Protein AF-A0A2H6J1E0-F1 (afdb_monomer)

Solvent-accessible surface area (backbone atoms only — not comparable to full-atom values): 5159 Å² total; per-residue (Å²): 134,93,65,56,73,65,60,51,50,52,52,53,51,51,53,54,49,53,54,49,57,38,40,74,74,64,39,67,47,77,44,86,68,49,27,35,41,32,67,43,81,41,71,67,46,80,44,58,42,94,88,78,64,49,78,41,83,39,73,61,45,81,42,85,43,79,44,73,25,69,60,42,51,50,56,57,52,52,53,54,55,54,53,65,76,75,107

Foldseek 3Di:
DPDDPVVVVVVVVVVVVVCVVCQVVQHKDADPQFWIKGKDKDDKDWDADPVPRDIDIDHIDIDIDTDGDPNRVCVVVVVVVVVVVVD

pLDDT: mean 92.45, std 9.9, range [54.41, 98.38]

Radius of gyration: 19.56 Å; Cα contacts (8 Å, |Δi|>4): 93; chains: 1; bounding box: 40×44×49 Å

Secondary structure (DSSP, 8-state):
----HHHHHHHHHHHHHHHHHHHHTT--EEETTTEEEEEEEE--EEEE-TTT--EEEE--EEEEEEEE-HHHHHHHHHHHHHHHH--

Nearest PDB structures (foldseek):
  4qju-assembly1_B  TM=9.251E-01  e=8.796E-07  Staphylococcus aureus subsp. aureus Mu50
  1p78-assembly1_B  TM=8.856E-01  e=1.188E-06  Anabaena sp.
  3rhi-assembly1_A  TM=8.204E-01  e=9.341E-07  Bacillus anthracis str. Sterne
  5lvt-assembly2_B  TM=8.376E-01  e=1.922E-06  Lactococcus lactis subsp. lactis Il1403
  1owf-assembly1_B  TM=8.238E-01  e=3.054E-05  Escherichia coli

Mean predicted aligned error: 6.09 Å

Structure (mmCIF, N/CA/C/O backbone):
data_AF-A0A2H6J1E0-F1
#
_entry.id   AF-A0A2H6J1E0-F1
#
loop_
_atom_site.group_PDB
_atom_site.id
_atom_site.type_symbol
_atom_site.label_atom_id
_atom_site.label_alt_id
_atom_site.label_comp_id
_atom_site.label_asym_id
_atom_site.label_entity_id
_atom_site.label_seq_id
_atom_site.pdbx_PDB_ins_code
_atom_site.Cartn_x
_atom_site.Cartn_y
_atom_site.Cartn_z
_atom_site.occupancy
_atom_site.B_iso_or_equiv
_atom_site.auth_seq_id
_atom_site.auth_comp_id
_atom_site.auth_asym_id
_atom_site.auth_atom_id
_atom_site.pdbx_PDB_model_num
ATOM 1 N N . MET A 1 1 ? 14.674 5.146 -22.228 1.00 54.41 1 MET A N 1
ATOM 2 C CA . MET A 1 1 ? 13.689 4.127 -22.641 1.00 54.41 1 MET A CA 1
ATOM 3 C C . MET A 1 1 ? 12.671 4.818 -23.531 1.00 54.41 1 MET A C 1
ATOM 5 O O . MET A 1 1 ? 11.907 5.625 -23.024 1.00 54.41 1 MET A O 1
ATOM 9 N N . GLY A 1 2 ? 12.750 4.621 -24.847 1.00 67.56 2 GLY A N 1
ATOM 10 C CA . GLY A 1 2 ? 11.840 5.243 -25.815 1.00 67.56 2 GLY A CA 1
ATOM 11 C C . GLY A 1 2 ? 10.675 4.318 -26.143 1.00 67.56 2 GLY A C 1
ATOM 12 O O . GLY A 1 2 ? 10.567 3.880 -27.280 1.00 67.56 2 GLY A O 1
ATOM 13 N N . LEU A 1 3 ? 9.869 3.960 -25.139 1.00 78.44 3 LEU A N 1
ATOM 14 C CA . LEU A 1 3 ? 8.634 3.212 -25.371 1.00 78.44 3 LEU A CA 1
ATOM 15 C C . LEU A 1 3 ? 7.523 4.190 -25.777 1.00 78.44 3 LEU A C 1
ATOM 17 O O . LEU A 1 3 ? 7.428 5.274 -25.186 1.00 78.44 3 LEU A O 1
ATOM 21 N N . PRO A 1 4 ? 6.662 3.824 -26.739 1.00 89.31 4 PRO A N 1
ATOM 22 C CA . PRO A 1 4 ? 5.410 4.520 -26.986 1.00 89.31 4 PRO A CA 1
ATOM 23 C C . PRO A 1 4 ? 4.616 4.742 -25.689 1.00 89.31 4 PRO A C 1
ATOM 25 O O . PRO A 1 4 ? 4.662 3.949 -24.742 1.00 89.31 4 PRO A O 1
ATOM 28 N N . ARG A 1 5 ? 3.889 5.861 -25.614 1.00 86.06 5 ARG A N 1
ATOM 29 C CA . ARG A 1 5 ? 3.177 6.271 -24.391 1.00 86.06 5 ARG A CA 1
ATOM 30 C C . ARG A 1 5 ? 2.131 5.242 -23.947 1.00 86.06 5 ARG A C 1
ATOM 32 O O . ARG A 1 5 ? 1.956 5.046 -22.749 1.00 86.06 5 ARG A O 1
ATOM 39 N N . ASN A 1 6 ? 1.452 4.607 -24.899 1.00 90.81 6 ASN A N 1
ATOM 40 C CA . ASN A 1 6 ? 0.500 3.523 -24.655 1.00 90.81 6 ASN A CA 1
ATOM 41 C C . ASN A 1 6 ? 1.194 2.291 -24.062 1.00 90.81 6 ASN A C 1
ATOM 43 O O . ASN A 1 6 ? 0.781 1.833 -23.005 1.00 90.81 6 ASN A O 1
ATOM 47 N N . GLU A 1 7 ? 2.299 1.836 -24.656 1.00 91.38 7 GLU A N 1
ATOM 48 C CA . GLU A 1 7 ? 3.055 0.680 -24.150 1.00 91.38 7 GLU A CA 1
ATOM 49 C C . GLU A 1 7 ? 3.600 0.929 -22.738 1.00 91.38 7 GLU A C 1
ATOM 51 O O . GLU A 1 7 ? 3.568 0.056 -21.874 1.00 91.38 7 GLU A O 1
ATOM 56 N N . SER A 1 8 ? 4.045 2.157 -22.464 1.00 93.62 8 SER A N 1
ATOM 57 C CA . SER A 1 8 ? 4.486 2.550 -21.122 1.00 93.62 8 SER A CA 1
ATOM 58 C C . SER A 1 8 ? 3.345 2.491 -20.101 1.00 93.62 8 SER A C 1
ATOM 60 O O . SER A 1 8 ? 3.558 2.067 -18.966 1.00 93.62 8 SER A O 1
ATOM 62 N N . ALA A 1 9 ? 2.137 2.911 -20.488 1.00 92.81 9 ALA A N 1
ATOM 63 C CA . ALA A 1 9 ? 0.962 2.856 -19.623 1.00 92.81 9 ALA A CA 1
ATOM 64 C C . ALA A 1 9 ? 0.519 1.409 -19.364 1.00 92.81 9 ALA A C 1
ATOM 66 O O . ALA A 1 9 ? 0.261 1.048 -18.218 1.00 92.81 9 ALA A O 1
ATOM 67 N N . GLU A 1 10 ? 0.503 0.572 -20.403 1.00 95.62 10 GLU A N 1
ATOM 68 C CA . GLU A 1 10 ? 0.188 -0.857 -20.296 1.00 95.62 10 GLU A CA 1
ATOM 69 C C . GLU A 1 10 ? 1.167 -1.585 -19.372 1.00 95.62 10 GLU A C 1
ATOM 71 O O . GLU A 1 10 ? 0.753 -2.389 -18.537 1.00 95.62 10 GLU A O 1
ATOM 76 N N . LEU A 1 11 ? 2.460 -1.261 -19.455 1.00 95.69 11 LEU A N 1
ATOM 77 C CA . LEU A 1 11 ? 3.468 -1.853 -18.582 1.00 95.69 11 LEU A CA 1
ATOM 78 C C . LEU A 1 11 ? 3.254 -1.471 -17.111 1.00 95.69 11 LEU A C 1
ATOM 80 O O . LEU A 1 11 ? 3.379 -2.320 -16.229 1.00 95.69 11 LEU A O 1
ATOM 84 N N . VAL A 1 12 ? 2.922 -0.207 -16.832 1.00 95.31 12 VAL A N 1
ATOM 85 C CA . VAL A 1 12 ? 2.615 0.243 -15.465 1.00 95.31 12 VAL A CA 1
ATOM 86 C C . VAL A 1 12 ? 1.374 -0.468 -14.931 1.00 95.31 12 VAL A C 1
ATOM 88 O O . VAL A 1 12 ? 1.401 -0.968 -13.805 1.00 95.31 12 VAL A O 1
ATOM 91 N N . GLU A 1 13 ? 0.318 -0.566 -15.738 1.00 96.88 13 GLU A N 1
ATOM 92 C CA . GLU A 1 13 ? -0.910 -1.274 -15.370 1.00 96.88 13 GLU A CA 1
ATOM 93 C C . GLU A 1 13 ? -0.628 -2.750 -15.058 1.00 96.88 13 GLU A C 1
ATOM 95 O O . GLU A 1 13 ? -1.065 -3.270 -14.030 1.00 96.88 13 GLU A O 1
ATOM 100 N N . LEU A 1 14 ? 0.183 -3.413 -15.887 1.00 97.44 14 LEU A N 1
ATOM 101 C CA . LEU A 1 14 ? 0.583 -4.801 -15.669 1.00 97.44 14 LEU A CA 1
ATOM 102 C C . LEU A 1 14 ? 1.321 -4.978 -14.336 1.00 97.44 14 LEU A C 1
ATOM 104 O O . LEU A 1 14 ? 1.014 -5.897 -13.577 1.00 97.44 14 LEU A O 1
ATOM 108 N N . VAL A 1 15 ? 2.253 -4.079 -14.010 1.00 96.38 15 VAL A N 1
ATOM 109 C CA . VAL A 1 15 ? 2.976 -4.115 -12.729 1.00 96.38 15 VAL A CA 1
ATOM 110 C C . VAL A 1 15 ? 2.014 -3.959 -11.547 1.00 96.38 15 VAL A C 1
ATOM 112 O O . VAL A 1 15 ? 2.102 -4.718 -10.580 1.00 96.38 15 VAL A O 1
ATOM 115 N N . LEU A 1 16 ? 1.074 -3.011 -11.610 1.00 96.69 16 LEU A N 1
ATOM 116 C CA . LEU A 1 16 ? 0.084 -2.803 -10.547 1.00 96.69 16 LEU A CA 1
ATOM 117 C C . LEU A 1 16 ? -0.851 -4.009 -10.388 1.00 96.69 16 LEU A C 1
ATOM 119 O O . LEU A 1 16 ? -1.172 -4.402 -9.258 1.00 96.69 16 LEU A O 1
ATOM 123 N N . LYS A 1 17 ? -1.237 -4.633 -11.502 1.00 98.06 17 LYS A N 1
ATOM 124 C CA . LYS A 1 17 ? -2.044 -5.852 -11.518 1.00 98.06 17 LYS A CA 1
ATOM 125 C C . LYS A 1 17 ? -1.318 -7.020 -10.855 1.00 98.06 17 LYS A C 1
ATOM 127 O O . LYS A 1 17 ? -1.905 -7.690 -10.008 1.00 98.06 17 LYS A O 1
ATOM 132 N N . GLU A 1 18 ? -0.040 -7.230 -11.161 1.00 98.00 18 GLU A N 1
ATOM 133 C CA . GLU A 1 18 ? 0.761 -8.294 -10.540 1.00 98.00 18 GLU A CA 1
ATOM 134 C C . GLU A 1 18 ? 0.971 -8.080 -9.036 1.00 98.00 18 GLU A C 1
ATOM 136 O O . GLU A 1 18 ? 0.901 -9.031 -8.244 1.00 98.00 18 GLU A O 1
ATOM 141 N N . ILE A 1 19 ? 1.166 -6.826 -8.609 1.00 97.00 19 ILE A N 1
ATOM 142 C CA . ILE A 1 19 ? 1.232 -6.480 -7.184 1.00 97.00 19 ILE A CA 1
ATOM 143 C C . ILE A 1 19 ? -0.089 -6.846 -6.499 1.00 97.00 19 ILE A C 1
ATOM 145 O O . ILE A 1 19 ? -0.084 -7.530 -5.474 1.00 97.00 19 ILE A O 1
ATOM 149 N N . THR A 1 20 ? -1.214 -6.426 -7.078 1.00 96.56 20 THR A N 1
ATOM 150 C CA . THR A 1 20 ? -2.552 -6.667 -6.523 1.00 96.56 20 THR A CA 1
ATOM 151 C C . THR A 1 20 ? -2.861 -8.161 -6.450 1.00 96.56 20 THR A C 1
ATOM 153 O O . THR A 1 20 ? -3.172 -8.662 -5.370 1.00 96.56 20 THR A O 1
ATOM 156 N N . GLY A 1 21 ? -2.658 -8.902 -7.544 1.00 97.69 21 GLY A N 1
ATOM 157 C CA . GLY A 1 21 ? -2.896 -10.346 -7.586 1.00 97.69 21 GLY A CA 1
ATOM 158 C C . GLY A 1 21 ? -2.028 -11.124 -6.592 1.00 97.69 21 GLY A C 1
ATOM 159 O O . GLY A 1 21 ? -2.482 -12.091 -5.981 1.00 97.69 21 GLY A O 1
ATOM 160 N N . SER A 1 22 ? -0.787 -10.687 -6.359 1.00 97.62 22 SER A N 1
ATOM 161 C CA . SER A 1 22 ? 0.069 -11.279 -5.323 1.00 97.62 22 SER A CA 1
ATOM 162 C C . SER A 1 22 ? -0.487 -11.051 -3.913 1.00 97.62 22 SER A C 1
ATOM 164 O O . SER A 1 22 ? -0.524 -11.981 -3.104 1.00 97.62 22 SER A O 1
ATOM 166 N N . LEU A 1 23 ? -0.969 -9.841 -3.620 1.00 96.56 23 LEU A N 1
ATOM 167 C CA . LEU A 1 23 ? -1.527 -9.483 -2.313 1.00 96.56 23 LEU A CA 1
ATOM 168 C C . LEU A 1 23 ? -2.865 -10.178 -2.028 1.00 96.56 23 LEU A C 1
ATOM 170 O O . LEU A 1 23 ? -3.104 -10.598 -0.891 1.00 96.56 23 LEU A O 1
ATOM 174 N N . GLU A 1 24 ? -3.715 -10.351 -3.041 1.00 95.62 24 GLU A N 1
ATOM 175 C CA . GLU A 1 24 ? -4.968 -11.112 -2.936 1.00 95.62 24 GLU A CA 1
ATOM 176 C C . GLU A 1 24 ? -4.704 -12.538 -2.445 1.00 95.62 24 GLU 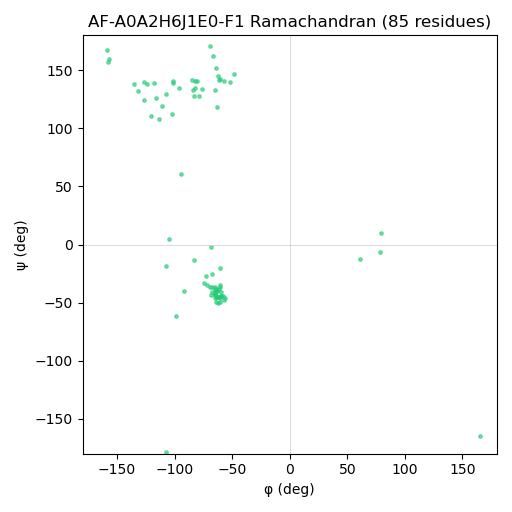A C 1
ATOM 178 O O . GLU A 1 24 ? -5.312 -12.976 -1.460 1.00 95.62 24 GLU A O 1
ATOM 183 N N . ARG A 1 25 ? -3.687 -13.192 -3.027 1.00 95.56 25 ARG A N 1
ATOM 184 C CA . ARG A 1 25 ? -3.181 -14.516 -2.620 1.00 95.56 25 ARG A CA 1
ATOM 185 C C . ARG A 1 25 ? -2.488 -14.533 -1.251 1.00 95.56 25 ARG A C 1
ATOM 187 O O . ARG A 1 25 ? -2.047 -15.585 -0.804 1.00 95.56 25 ARG A O 1
ATOM 194 N N . GLY A 1 26 ? -2.369 -13.387 -0.578 1.00 93.81 26 GLY A N 1
ATOM 195 C CA . GLY A 1 26 ? -1.717 -13.267 0.728 1.00 93.81 26 GLY A CA 1
ATOM 196 C C . GLY A 1 26 ? -0.191 -13.221 0.667 1.00 93.81 26 GLY A C 1
ATOM 197 O O . GLY A 1 26 ? 0.459 -13.262 1.710 1.00 93.81 26 GLY A O 1
ATOM 198 N N . LEU A 1 27 ? 0.390 -13.094 -0.527 1.00 96.81 27 LEU A N 1
ATOM 199 C CA . LEU A 1 27 ? 1.834 -13.025 -0.714 1.00 96.81 27 LEU A CA 1
ATOM 200 C C . LEU A 1 27 ? 2.329 -11.590 -0.521 1.00 96.81 27 LEU A C 1
ATOM 202 O O . LEU A 1 27 ? 1.691 -10.622 -0.935 1.00 96.81 27 LEU A O 1
ATOM 206 N N . SER A 1 28 ? 3.498 -11.439 0.099 1.00 96.81 28 SER A N 1
ATOM 207 C CA . SER A 1 28 ? 4.168 -10.141 0.182 1.00 96.81 28 SER A CA 1
ATOM 208 C C . SER A 1 28 ? 4.913 -9.831 -1.112 1.00 96.81 28 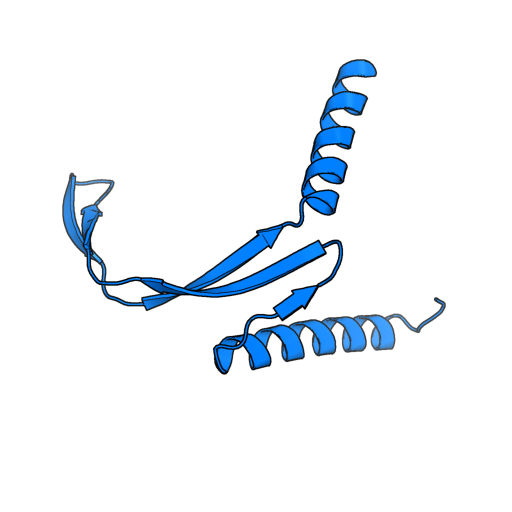SER A C 1
ATOM 210 O O . SER A 1 28 ? 5.610 -10.702 -1.631 1.00 96.81 28 SER A O 1
ATOM 212 N N . VAL A 1 29 ? 4.876 -8.577 -1.555 1.00 98.38 29 VAL A N 1
ATOM 213 C CA . VAL A 1 29 ? 5.664 -8.096 -2.696 1.00 98.38 29 VAL A CA 1
ATOM 214 C C . VAL A 1 29 ? 6.792 -7.211 -2.184 1.00 98.38 29 VAL A C 1
ATOM 216 O O . VAL A 1 29 ? 6.558 -6.293 -1.399 1.00 98.38 29 VAL A O 1
ATOM 219 N N . LYS A 1 30 ? 8.027 -7.470 -2.620 1.00 97.88 30 LYS A N 1
ATOM 220 C CA . LYS A 1 30 ? 9.200 -6.655 -2.282 1.00 97.88 30 LYS A CA 1
ATOM 221 C C . LYS A 1 30 ? 9.763 -6.031 -3.551 1.00 97.88 30 LYS A C 1
ATOM 223 O O . LYS A 1 30 ? 10.084 -6.743 -4.493 1.00 97.88 30 LYS A O 1
ATOM 228 N N . LEU A 1 31 ? 9.911 -4.713 -3.537 1.00 97.00 31 LEU A N 1
ATOM 229 C CA . LEU A 1 31 ? 10.551 -3.938 -4.588 1.00 97.00 31 LEU A CA 1
ATOM 230 C C . LEU A 1 31 ? 11.829 -3.337 -4.002 1.00 97.00 31 LEU A C 1
ATOM 232 O O . LEU A 1 31 ? 11.771 -2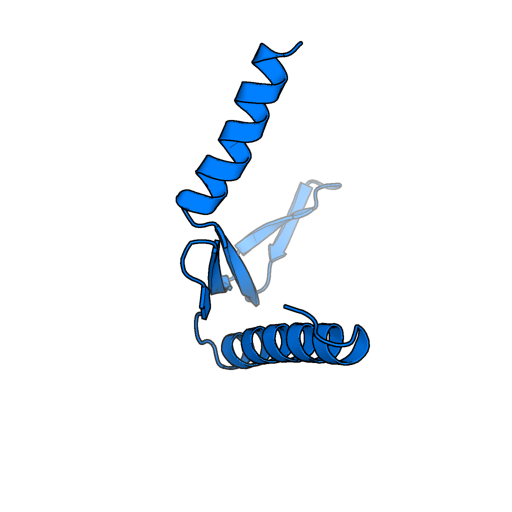.457 -3.137 1.00 97.00 31 LEU A O 1
ATOM 236 N N . SER A 1 32 ? 12.982 -3.856 -4.427 1.00 96.12 32 SER A N 1
ATOM 237 C CA . SER A 1 32 ? 14.297 -3.424 -3.941 1.00 96.12 32 SER A CA 1
ATOM 238 C C . SER A 1 32 ? 14.457 -1.909 -4.033 1.00 96.12 32 SER A C 1
ATOM 240 O O . SER A 1 32 ? 13.993 -1.282 -4.982 1.00 96.12 32 SER A O 1
ATOM 242 N N . SER A 1 33 ? 15.080 -1.313 -3.015 1.00 96.19 33 SER A N 1
ATOM 243 C CA . SER A 1 33 ? 15.261 0.141 -2.861 1.00 96.19 33 SER A CA 1
ATOM 244 C C . SER A 1 33 ? 13.981 0.980 -2.766 1.00 96.19 33 SER A C 1
ATOM 246 O O . SER A 1 33 ? 14.057 2.114 -2.306 1.00 96.19 33 SER A O 1
ATOM 248 N N . PHE A 1 34 ? 12.802 0.440 -3.068 1.00 97.00 34 PHE A N 1
ATOM 249 C CA . PHE A 1 34 ? 11.527 1.148 -2.972 1.00 97.00 34 PHE A CA 1
ATOM 250 C C . PHE A 1 34 ? 10.785 0.807 -1.677 1.00 97.00 34 PHE A C 1
ATOM 252 O O . PHE A 1 34 ? 10.592 1.658 -0.809 1.00 97.00 34 PHE A O 1
ATOM 259 N N . GLY A 1 35 ? 10.426 -0.460 -1.480 1.00 98.00 35 GLY A N 1
ATOM 260 C CA . GLY A 1 35 ? 9.682 -0.879 -0.299 1.00 98.00 35 GLY A CA 1
ATOM 261 C C . GLY A 1 35 ? 9.060 -2.261 -0.416 1.00 98.00 35 GLY A C 1
ATOM 262 O O . GLY A 1 35 ? 9.408 -3.065 -1.276 1.00 98.00 35 GLY A O 1
ATOM 263 N N . SER A 1 36 ? 8.128 -2.550 0.486 1.00 98.19 36 SER A N 1
ATOM 264 C CA . SER A 1 36 ? 7.392 -3.813 0.502 1.00 98.19 36 SER A CA 1
ATOM 265 C C . SER A 1 36 ? 5.906 -3.592 0.725 1.00 98.19 36 SER A C 1
ATOM 267 O O . SER A 1 36 ? 5.513 -2.797 1.579 1.00 98.19 36 SER A O 1
ATOM 269 N N . PHE A 1 37 ? 5.095 -4.331 -0.020 1.00 98.31 37 PHE A N 1
ATOM 270 C CA . PHE A 1 37 ? 3.665 -4.463 0.191 1.00 98.31 37 PHE A CA 1
ATOM 271 C C . PHE A 1 37 ? 3.392 -5.789 0.888 1.00 98.31 37 PHE A C 1
ATOM 273 O O . PHE A 1 37 ? 4.007 -6.815 0.590 1.00 98.31 37 PHE A O 1
ATOM 280 N N . GLY A 1 38 ? 2.455 -5.785 1.821 1.00 97.31 38 GLY A N 1
ATOM 281 C CA . GLY A 1 38 ? 1.985 -7.010 2.440 1.00 97.31 38 GLY A CA 1
ATOM 282 C C . GLY A 1 38 ? 0.615 -6.828 3.051 1.00 97.31 38 GLY A C 1
ATOM 283 O O . GLY A 1 38 ? 0.135 -5.708 3.227 1.00 97.31 38 GLY A O 1
ATOM 284 N N . ILE A 1 39 ? 0.005 -7.946 3.407 1.00 97.31 39 ILE A N 1
ATOM 285 C CA . ILE A 1 39 ? -1.274 -7.965 4.096 1.00 97.31 39 ILE A CA 1
ATOM 286 C C . ILE A 1 39 ? -1.028 -8.223 5.579 1.00 97.31 39 ILE A C 1
ATOM 288 O O . ILE A 1 39 ? -0.173 -9.022 5.957 1.00 97.31 39 ILE A O 1
ATOM 292 N N . ARG A 1 40 ? -1.757 -7.510 6.436 1.00 95.56 40 ARG A N 1
ATOM 293 C CA . ARG A 1 40 ? -1.850 -7.811 7.863 1.00 95.56 40 ARG A CA 1
ATOM 294 C C . ARG A 1 40 ? -3.284 -8.141 8.214 1.00 95.56 40 ARG A C 1
ATOM 296 O O . ARG A 1 40 ? -4.201 -7.442 7.794 1.00 95.56 40 ARG A O 1
ATOM 303 N N . GLU A 1 41 ? -3.455 -9.144 9.051 1.00 95.44 41 GLU A N 1
ATOM 304 C CA . GLU A 1 41 ? -4.734 -9.417 9.684 1.00 95.44 41 GLU A CA 1
ATOM 305 C C . GLU A 1 41 ? -4.867 -8.545 10.928 1.00 95.44 41 GLU A C 1
ATOM 307 O O . GLU A 1 41 ? -3.928 -8.364 11.710 1.00 95.44 41 GLU A O 1
ATOM 312 N N . LYS A 1 42 ? -6.025 -7.910 11.057 1.00 96.75 42 LYS A N 1
ATOM 313 C CA . LYS A 1 42 ? -6.412 -7.133 12.224 1.00 96.75 42 LYS A CA 1
ATOM 314 C C . LYS A 1 42 ? -7.535 -7.893 12.898 1.00 96.75 42 LYS A C 1
ATOM 316 O O . LYS A 1 42 ? -8.560 -8.118 12.265 1.00 96.75 42 LYS A O 1
ATOM 321 N N . GLY A 1 43 ? -7.307 -8.290 14.147 1.00 97.25 43 GLY A N 1
ATOM 322 C CA . GLY A 1 43 ? -8.344 -8.868 14.991 1.00 97.25 43 GLY A CA 1
ATOM 323 C C . GLY A 1 43 ? -9.396 -7.834 15.381 1.00 97.25 43 GLY A C 1
ATOM 324 O O . GLY A 1 43 ? -9.228 -6.631 15.146 1.00 97.25 43 GLY A O 1
ATOM 325 N N . GLU A 1 44 ? -10.467 -8.330 15.987 1.00 97.06 44 GLU A N 1
ATOM 326 C CA . GLU A 1 44 ? -11.505 -7.493 16.570 1.00 97.06 44 GLU A CA 1
ATOM 327 C C . GLU A 1 44 ? -10.940 -6.636 17.703 1.00 97.06 44 GLU A C 1
ATOM 329 O O . GLU A 1 44 ? -10.041 -7.048 18.440 1.00 97.06 44 GLU A O 1
ATOM 334 N N . ARG A 1 45 ? -11.456 -5.416 17.828 1.00 97.25 45 ARG A N 1
ATOM 335 C CA . ARG A 1 45 ? -11.137 -4.519 18.941 1.00 97.25 45 ARG A CA 1
ATOM 336 C C . ARG A 1 45 ? -12.241 -3.498 19.131 1.00 97.25 45 ARG A C 1
ATOM 338 O O . ARG A 1 45 ? -12.953 -3.173 18.186 1.00 97.25 45 ARG A O 1
ATOM 345 N N . ILE A 1 46 ? -12.307 -2.908 20.314 1.00 97.25 46 ILE A N 1
ATOM 346 C CA . ILE A 1 46 ? -13.206 -1.789 20.576 1.00 97.25 46 ILE A CA 1
ATOM 347 C C . ILE A 1 46 ? -12.560 -0.484 20.098 1.00 97.25 46 ILE A C 1
ATOM 349 O O . ILE A 1 46 ? -11.399 -0.186 20.393 1.00 97.25 46 ILE A O 1
ATOM 353 N N . GLY A 1 47 ? -13.296 0.266 19.282 1.00 95.56 47 GLY A N 1
ATOM 354 C CA . GLY A 1 47 ? -12.998 1.647 18.923 1.00 95.56 47 GLY A CA 1
ATOM 355 C C . GLY A 1 47 ? -13.971 2.606 19.594 1.00 95.56 47 GLY A C 1
ATOM 356 O O . GLY A 1 47 ? -14.867 2.187 20.318 1.00 95.56 47 GLY A O 1
ATOM 357 N N . ARG A 1 48 ? -13.814 3.901 19.321 1.00 97.31 48 ARG A N 1
ATOM 358 C CA . ARG A 1 48 ? -14.759 4.931 19.758 1.00 97.31 48 ARG A CA 1
ATOM 359 C C . ARG A 1 48 ? -15.222 5.758 18.579 1.00 97.31 48 ARG A C 1
ATOM 361 O O . ARG A 1 48 ? -14.409 6.097 17.716 1.00 97.31 48 ARG A O 1
ATOM 368 N N . ASN A 1 49 ? -16.506 6.092 18.554 1.00 95.88 49 ASN A N 1
ATOM 369 C CA . ASN A 1 49 ? -17.038 7.062 17.611 1.00 95.88 49 ASN A CA 1
ATOM 370 C C . ASN A 1 4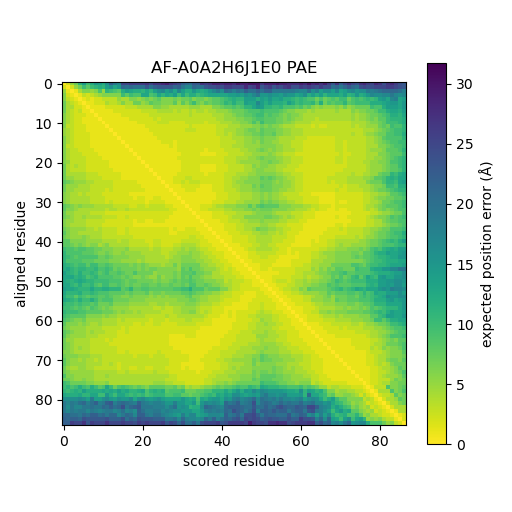9 ? -16.378 8.426 17.894 1.00 95.88 49 ASN A C 1
ATOM 372 O O . ASN A 1 49 ? -16.574 8.963 18.985 1.00 95.88 49 ASN A O 1
ATOM 376 N N . PRO A 1 50 ? -15.620 9.021 16.948 1.00 95.25 50 PRO A N 1
ATOM 377 C CA . PRO A 1 50 ? -14.922 10.284 17.191 1.00 95.25 50 PRO A CA 1
ATOM 378 C C . PRO A 1 50 ? -15.847 11.455 17.548 1.00 95.25 50 PRO A C 1
ATOM 380 O O . PRO A 1 50 ? -15.374 12.444 18.093 1.00 95.25 50 PRO A O 1
ATOM 383 N N . LYS A 1 51 ? -17.146 11.362 17.222 1.00 95.06 51 LYS A N 1
ATOM 384 C CA . LYS A 1 51 ? -18.135 12.416 17.482 1.00 95.06 51 LYS A CA 1
ATOM 385 C C . LYS A 1 51 ? -18.848 12.261 18.828 1.00 95.06 51 LYS A C 1
ATOM 387 O O . LYS A 1 51 ? -19.086 13.268 19.479 1.00 95.06 51 LYS A O 1
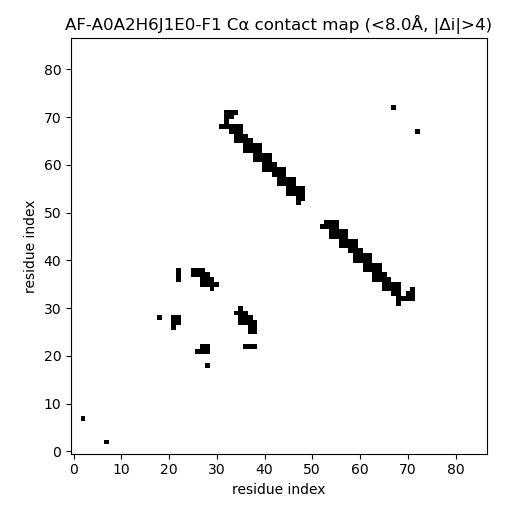ATOM 392 N N . THR A 1 52 ? -19.208 11.036 19.226 1.00 95.75 52 THR A N 1
ATOM 393 C CA . THR A 1 52 ? -20.023 10.774 20.436 1.00 95.75 52 THR A CA 1
ATOM 394 C C . THR A 1 52 ? -19.230 10.166 21.591 1.00 95.75 52 THR A C 1
ATOM 396 O O . THR A 1 52 ? -19.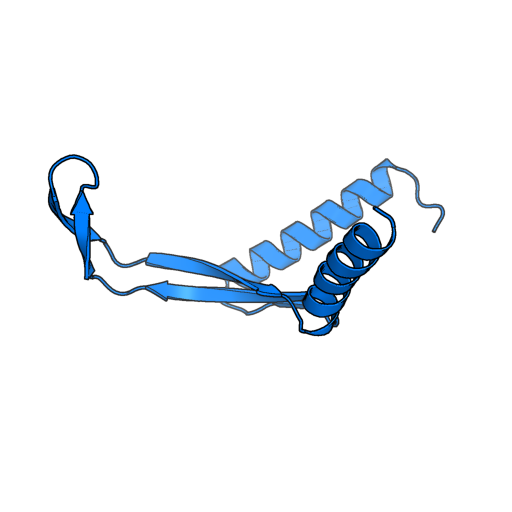677 10.210 22.730 1.00 95.75 52 THR A O 1
ATOM 399 N N . GLY A 1 53 ? -18.052 9.598 21.325 1.00 95.38 53 GLY A N 1
ATOM 400 C CA . GLY A 1 53 ? -17.243 8.884 22.316 1.00 95.38 53 GLY A CA 1
ATOM 401 C C . GLY A 1 53 ? -17.721 7.462 22.623 1.00 95.38 53 GLY A C 1
ATOM 402 O O . GLY A 1 53 ? -17.007 6.733 23.309 1.00 95.38 53 GLY A O 1
ATOM 403 N N . GLU A 1 54 ? -18.873 7.053 22.089 1.00 97.75 54 GLU A N 1
ATOM 404 C CA . GLU A 1 54 ? -19.442 5.720 22.289 1.00 97.75 54 GLU A CA 1
ATOM 405 C C . GLU A 1 54 ? -18.519 4.627 21.758 1.00 97.75 54 GLU A C 1
ATOM 407 O O . GLU A 1 54 ? -17.882 4.774 20.708 1.00 97.75 54 GLU A O 1
ATOM 412 N N . GLU A 1 55 ? -18.465 3.519 22.489 1.00 97.81 55 GLU A N 1
ATOM 413 C CA . GLU A 1 55 ? -17.661 2.361 22.133 1.00 97.81 55 GLU A CA 1
ATOM 414 C C . GLU A 1 55 ? -18.353 1.535 21.047 1.00 97.81 55 GLU A C 1
ATOM 416 O O . GLU A 1 55 ? -19.522 1.176 21.163 1.00 97.81 55 GLU A O 1
ATOM 421 N N . VAL A 1 56 ? -17.622 1.244 19.970 1.00 96.56 56 VAL A N 1
ATOM 422 C CA . VAL A 1 56 ? -18.140 0.514 18.805 1.00 96.56 56 VAL A CA 1
ATOM 423 C C . VAL A 1 56 ? -17.160 -0.604 18.442 1.00 96.56 56 VAL A C 1
ATOM 425 O O . VAL A 1 56 ? -15.953 -0.337 18.345 1.00 96.56 56 VAL A O 1
ATOM 428 N N . PRO A 1 57 ? -17.628 -1.847 18.222 1.00 96.38 57 PRO A N 1
ATOM 429 C CA . PRO A 1 57 ? -16.760 -2.930 17.783 1.00 96.38 57 PRO A CA 1
ATOM 430 C C . PRO A 1 57 ? -16.208 -2.649 16.381 1.00 96.38 57 PRO A C 1
ATOM 432 O O . PRO A 1 57 ? -16.928 -2.267 15.458 1.00 96.38 57 PRO A O 1
ATOM 435 N N . ILE A 1 58 ? -14.902 -2.844 16.216 1.00 96.31 58 ILE A N 1
ATOM 436 C CA . ILE A 1 58 ? -14.217 -2.807 14.927 1.00 96.31 58 ILE A CA 1
ATOM 437 C C . ILE A 1 58 ? -13.969 -4.248 14.519 1.00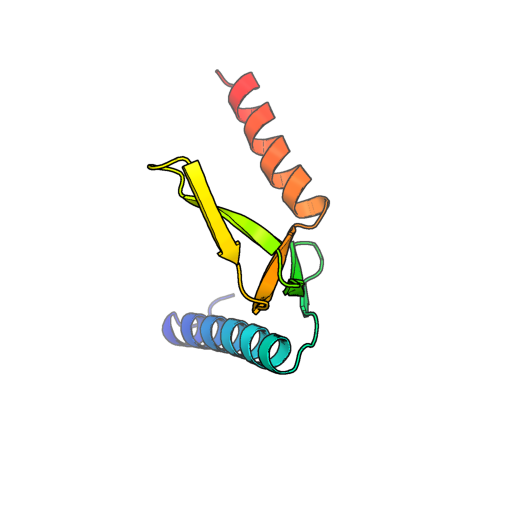 96.31 58 ILE A C 1
ATOM 439 O O . ILE A 1 58 ? -13.152 -4.937 15.131 1.00 96.31 58 ILE A O 1
ATOM 443 N N . THR A 1 59 ? -14.660 -4.671 13.466 1.00 96.88 59 THR A N 1
ATOM 444 C CA . THR A 1 59 ? -14.634 -6.052 12.994 1.00 96.88 59 THR A CA 1
ATOM 445 C C . THR A 1 59 ? -13.247 -6.477 12.493 1.00 96.88 59 THR A C 1
ATOM 447 O O . THR A 1 59 ? -12.470 -5.640 11.999 1.00 96.88 59 THR A O 1
ATOM 450 N N . PRO A 1 60 ? -12.919 -7.781 12.588 1.00 97.38 60 PRO A N 1
ATOM 451 C CA . PRO A 1 60 ? -11.704 -8.322 12.002 1.00 97.38 60 PRO A CA 1
ATOM 452 C C . PRO A 1 60 ? -11.633 -8.057 10.499 1.00 97.38 60 PRO A C 1
ATOM 454 O O . PRO A 1 60 ? -12.630 -8.163 9.785 1.00 97.38 60 PRO A O 1
ATOM 457 N N . ARG A 1 61 ? -10.441 -7.728 9.995 1.00 95.94 61 ARG A N 1
ATOM 458 C CA . ARG A 1 61 ? -10.229 -7.482 8.561 1.00 95.94 61 ARG A CA 1
ATOM 459 C C . ARG A 1 61 ? -8.779 -7.658 8.137 1.00 95.94 61 ARG A C 1
ATOM 461 O O . ARG A 1 61 ? -7.852 -7.462 8.924 1.00 95.94 61 ARG A O 1
ATOM 468 N N . ARG A 1 62 ? -8.578 -7.930 6.850 1.00 95.12 62 ARG A N 1
ATOM 469 C CA . ARG A 1 62 ? -7.269 -7.836 6.192 1.00 95.12 62 ARG A CA 1
ATOM 470 C C . ARG A 1 62 ? -7.004 -6.380 5.807 1.00 95.12 62 ARG A C 1
ATOM 472 O O . ARG A 1 62 ? -7.886 -5.701 5.290 1.00 95.12 62 ARG A O 1
ATOM 479 N N . VAL A 1 63 ? -5.797 -5.889 6.072 1.00 95.44 63 VAL A N 1
ATOM 480 C CA 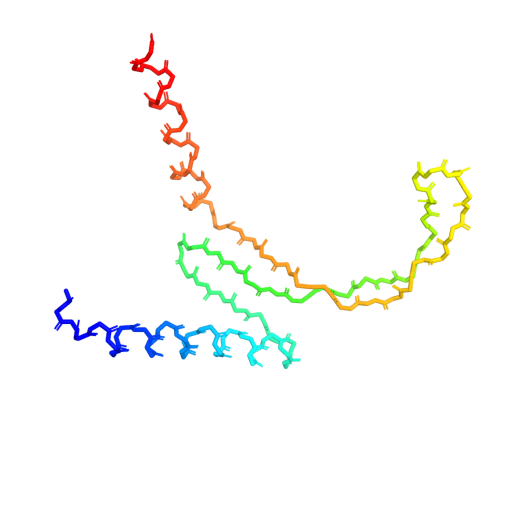. VAL A 1 63 ? -5.354 -4.546 5.672 1.00 95.44 63 VAL A CA 1
ATOM 481 C C . VAL A 1 63 ? -4.077 -4.629 4.851 1.00 95.44 63 VAL A C 1
ATOM 483 O O . VAL A 1 63 ? -3.155 -5.369 5.200 1.00 95.44 63 VAL A O 1
ATOM 486 N N . LEU A 1 64 ? -4.006 -3.840 3.782 1.00 96.50 64 LEU A N 1
ATOM 487 C CA . LEU A 1 64 ? -2.785 -3.638 3.010 1.00 96.50 64 LEU A CA 1
ATOM 488 C C . LEU A 1 64 ? -1.851 -2.698 3.771 1.00 96.50 64 LEU A C 1
ATOM 490 O O . LEU A 1 64 ? -2.266 -1.667 4.299 1.00 96.50 64 LEU A O 1
ATOM 494 N N . VAL A 1 65 ? -0.578 -3.070 3.843 1.00 96.81 65 VAL A N 1
ATOM 495 C CA . VAL A 1 65 ? 0.480 -2.262 4.442 1.00 96.81 65 VAL A CA 1
ATOM 496 C C . VAL A 1 65 ? 1.609 -2.104 3.439 1.00 96.81 65 VAL A C 1
ATOM 498 O O . VAL A 1 65 ? 2.189 -3.094 2.997 1.00 96.81 65 VAL A O 1
ATOM 501 N N . PHE A 1 66 ? 1.960 -0.856 3.144 1.00 97.88 66 PHE A N 1
ATOM 502 C CA . PHE A 1 66 ? 3.211 -0.514 2.484 1.00 97.88 66 PHE A CA 1
ATOM 503 C C . PHE A 1 66 ? 4.258 -0.126 3.531 1.00 97.88 66 PHE A C 1
ATOM 505 O O . PHE A 1 66 ? 3.979 0.634 4.461 1.00 97.88 66 PHE A O 1
ATOM 512 N N . ARG A 1 67 ? 5.476 -0.648 3.388 1.00 97.75 67 ARG A N 1
ATOM 513 C CA . ARG A 1 67 ? 6.648 -0.217 4.154 1.00 97.75 67 ARG A CA 1
ATOM 514 C C . ARG A 1 67 ? 7.706 0.284 3.190 1.00 97.75 67 ARG A C 1
ATOM 516 O O . ARG A 1 67 ? 8.304 -0.523 2.480 1.00 97.75 67 ARG A O 1
ATOM 523 N N . ALA A 1 68 ? 7.948 1.591 3.208 1.00 98.06 68 ALA A N 1
ATOM 524 C CA . ALA A 1 68 ? 9.042 2.205 2.465 1.00 98.06 68 ALA A CA 1
ATOM 525 C C . ALA A 1 68 ? 10.397 1.648 2.927 1.00 98.06 68 ALA A C 1
ATOM 527 O O . ALA A 1 68 ? 10.603 1.407 4.125 1.00 98.06 68 ALA A O 1
ATOM 528 N N . SER A 1 69 ? 11.312 1.464 1.977 1.00 98.25 69 SER A N 1
ATOM 529 C CA . SER A 1 69 ? 12.700 1.092 2.248 1.00 98.25 69 SER A CA 1
ATOM 530 C C . SER A 1 69 ? 13.433 2.223 2.985 1.00 98.25 69 SER A C 1
ATOM 532 O O . SER A 1 69 ? 12.999 3.378 2.965 1.00 98.25 69 SER A O 1
ATOM 534 N N . ASN A 1 70 ? 14.567 1.912 3.616 1.00 97.31 70 ASN A N 1
ATOM 535 C CA . ASN A 1 70 ? 15.420 2.949 4.205 1.00 97.31 70 ASN A CA 1
ATOM 536 C C . ASN A 1 70 ? 15.964 3.897 3.127 1.00 97.31 70 ASN A C 1
ATOM 538 O O . ASN A 1 70 ? 15.891 5.104 3.311 1.00 97.31 70 ASN A O 1
ATOM 542 N N . ILE A 1 71 ? 16.356 3.364 1.963 1.00 96.88 71 ILE A N 1
ATOM 543 C CA . ILE A 1 71 ? 16.837 4.151 0.816 1.00 96.88 71 ILE A CA 1
ATOM 544 C C . ILE A 1 71 ? 15.791 5.188 0.379 1.00 96.88 71 ILE A C 1
ATOM 546 O O . ILE A 1 71 ? 16.108 6.365 0.234 1.00 96.88 71 ILE A O 1
ATOM 550 N N . MET A 1 72 ? 14.528 4.782 0.221 1.00 96.44 72 MET A N 1
ATOM 551 C CA . MET A 1 72 ? 13.447 5.687 -0.180 1.00 96.44 72 MET A CA 1
ATOM 552 C C . MET A 1 72 ? 13.191 6.756 0.889 1.00 96.44 72 MET A C 1
ATOM 554 O O . MET A 1 72 ? 13.032 7.931 0.564 1.00 96.44 72 MET A O 1
ATOM 558 N N . LYS A 1 73 ? 13.173 6.371 2.172 1.00 96.31 73 LYS A N 1
ATOM 559 C CA . LYS A 1 73 ? 12.996 7.322 3.282 1.00 96.31 73 LYS A CA 1
ATOM 560 C C . LYS A 1 73 ? 14.132 8.340 3.344 1.00 96.31 73 LYS A C 1
ATOM 562 O O . LYS A 1 73 ? 13.866 9.527 3.489 1.00 96.31 73 LYS A O 1
ATOM 567 N N . GLU A 1 74 ? 15.378 7.891 3.221 1.00 96.19 74 GLU A N 1
ATOM 568 C CA . GLU A 1 74 ? 16.562 8.754 3.207 1.00 96.19 74 GLU A CA 1
ATOM 569 C C . GLU A 1 74 ? 16.513 9.737 2.038 1.00 96.19 74 GLU A C 1
ATOM 571 O O . GLU A 1 74 ? 16.707 10.932 2.238 1.00 96.19 74 GLU A O 1
ATOM 576 N N . GLN A 1 75 ? 16.174 9.268 0.833 1.00 94.12 75 GLN A N 1
ATOM 577 C CA . GLN A 1 75 ? 16.007 10.135 -0.335 1.00 94.12 75 GLN A CA 1
ATOM 578 C C . GLN A 1 75 ? 14.953 11.224 -0.099 1.00 94.12 75 GLN A C 1
ATOM 580 O O . GLN A 1 75 ? 15.211 12.388 -0.400 1.00 94.12 75 GLN A O 1
ATOM 585 N N . VAL A 1 76 ? 13.799 10.876 0.480 1.00 93.44 76 VAL A N 1
ATOM 586 C CA . VAL A 1 76 ? 12.733 11.842 0.801 1.00 93.44 76 VAL A CA 1
ATOM 587 C C . VAL A 1 76 ? 13.158 12.820 1.900 1.00 93.44 76 VAL A C 1
ATOM 589 O O . VAL A 1 76 ? 12.891 14.011 1.803 1.00 93.44 76 VAL A O 1
ATOM 592 N N . ASN A 1 77 ? 13.855 12.360 2.936 1.00 94.44 77 ASN A N 1
ATOM 593 C CA . ASN A 1 77 ? 14.288 13.238 4.024 1.00 94.44 77 ASN A CA 1
ATOM 594 C C . ASN A 1 77 ? 15.421 14.184 3.592 1.00 94.44 77 ASN A C 1
ATOM 596 O O . ASN A 1 77 ? 15.456 15.343 4.004 1.00 94.44 77 ASN A O 1
ATOM 600 N N . ASN A 1 78 ? 16.313 13.727 2.711 1.00 92.00 78 ASN A N 1
ATOM 601 C CA . ASN A 1 78 ? 17.410 14.537 2.185 1.00 92.00 78 ASN A CA 1
ATOM 602 C C . ASN A 1 78 ? 16.931 15.692 1.290 1.00 92.00 78 ASN A C 1
ATOM 604 O O . ASN A 1 78 ? 17.633 16.694 1.155 1.00 92.00 78 ASN A O 1
ATOM 608 N N . THR A 1 79 ? 15.756 15.590 0.660 1.00 84.75 79 THR A N 1
ATOM 609 C CA . THR A 1 79 ? 15.197 16.722 -0.099 1.00 84.75 79 THR A CA 1
ATOM 610 C C . THR A 1 79 ? 14.651 17.812 0.824 1.00 84.75 79 THR A C 1
ATOM 612 O O . THR A 1 79 ? 14.787 18.992 0.501 1.00 84.75 79 THR A O 1
ATOM 615 N N . LEU A 1 80 ? 14.115 17.452 1.997 1.00 82.38 80 LEU A N 1
ATOM 616 C CA . LEU A 1 80 ? 13.676 18.416 3.014 1.00 82.38 80 LEU A CA 1
ATOM 617 C C . LEU A 1 80 ? 14.852 19.218 3.584 1.00 82.38 80 LEU A C 1
ATOM 619 O O . LEU A 1 80 ? 14.783 20.442 3.658 1.00 82.38 80 LEU A O 1
ATOM 623 N N . THR A 1 81 ? 15.953 18.551 3.939 1.00 80.00 81 THR A N 1
ATOM 624 C CA . THR A 1 81 ? 17.135 19.223 4.508 1.00 80.00 81 THR A CA 1
ATOM 625 C C . THR A 1 81 ? 17.790 20.181 3.515 1.00 80.00 81 THR A C 1
ATOM 627 O O . THR A 1 81 ? 18.133 21.302 3.884 1.00 80.00 81 THR A O 1
ATOM 630 N N . LYS A 1 82 ? 17.891 19.800 2.234 1.00 72.62 82 LYS A N 1
ATOM 631 C CA . LYS A 1 82 ? 18.412 20.681 1.173 1.00 72.62 82 LYS A CA 1
ATOM 632 C C . LYS A 1 82 ? 17.529 21.902 0.919 1.00 72.62 82 LYS A C 1
ATOM 634 O O . LYS A 1 82 ? 18.056 22.977 0.665 1.00 72.62 82 LYS A O 1
ATOM 639 N N . LYS A 1 83 ? 16.203 21.756 1.004 1.00 69.88 83 LYS A N 1
ATOM 640 C CA . LYS A 1 83 ? 15.263 22.873 0.829 1.00 69.88 83 LYS A CA 1
ATOM 641 C C . LYS A 1 83 ? 15.374 23.898 1.966 1.00 69.88 83 LYS A C 1
ATOM 643 O O . LYS A 1 83 ? 15.315 25.094 1.703 1.00 69.88 83 LYS A O 1
ATOM 648 N N . ASN A 1 84 ? 15.610 23.431 3.192 1.00 68.19 84 ASN A N 1
ATOM 649 C CA . ASN A 1 84 ? 15.801 24.292 4.363 1.00 68.19 84 ASN A CA 1
ATOM 650 C C . ASN A 1 84 ? 17.153 25.022 4.366 1.00 68.19 84 ASN A C 1
ATOM 652 O O . ASN A 1 84 ? 17.255 26.08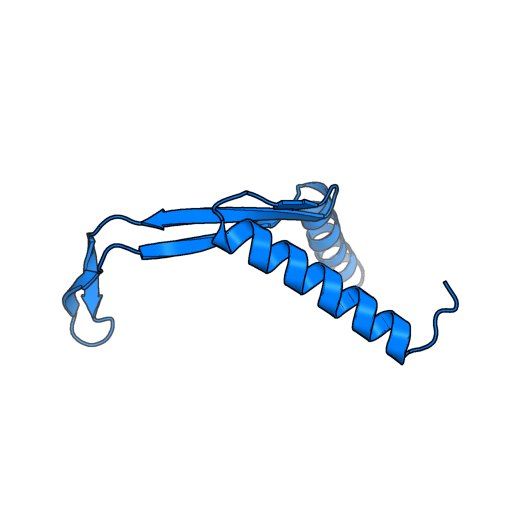1 4.961 1.00 68.19 84 ASN A O 1
ATOM 656 N N . ALA A 1 85 ? 18.181 24.465 3.720 1.00 63.03 85 ALA A N 1
ATOM 657 C CA . ALA A 1 85 ? 19.491 25.108 3.584 1.00 63.03 85 ALA A CA 1
ATOM 658 C C . ALA A 1 85 ? 19.565 26.122 2.422 1.00 63.03 85 ALA A C 1
ATOM 660 O O . ALA A 1 85 ? 20.536 26.865 2.323 1.00 63.03 85 ALA A O 1
ATOM 661 N N . ALA A 1 86 ? 18.576 26.114 1.522 1.00 62.94 86 ALA A N 1
ATOM 662 C CA . ALA A 1 86 ? 18.477 27.010 0.368 1.00 62.94 86 ALA A CA 1
ATOM 663 C C . ALA A 1 86 ? 17.425 28.126 0.550 1.00 62.94 86 ALA A C 1
ATOM 665 O O . ALA A 1 86 ? 17.155 28.857 -0.402 1.00 62.94 86 ALA A O 1
ATOM 666 N N . SER A 1 87 ? 16.814 28.215 1.738 1.00 54.88 87 SER A N 1
ATOM 667 C CA . SER A 1 87 ? 15.912 29.295 2.174 1.00 54.88 87 SER A CA 1
ATOM 668 C C . SER A 1 87 ? 16.603 30.125 3.248 1.00 54.88 87 SER A C 1
ATOM 670 O O . SER A 1 87 ? 16.332 31.341 3.297 1.00 54.88 87 SER A O 1
#

Sequence (87 aa):
MGLPRNESAELVELVLKEITGSLERGLSVKLSSFGSFGIREKGERIGRNPKTGEEVPITPRRVLVFRASNIMKEQVNNTLTKKNAAS